Protein AF-A0A2C9LUV7-F1 (afdb_monomer_lite)

Radius of gyration: 16.45 Å; chains: 1; bounding box: 41×23×49 Å

Sequence (109 aa):
MLMSPVFRVVYPRMNFSIENIRRFINAIFVIAIDSGAGLQEEQDNAFSMKGQMIWIEATKLMIFIGSPRLTSLKEMKKMTVYMADIPLYDVTREMVLLYQQRNAEIDIT

Structure (mmCIF, N/CA/C/O backbone):
data_AF-A0A2C9LUV7-F1
#
_entry.id   AF-A0A2C9LUV7-F1
#
loop_
_atom_site.group_PDB
_atom_site.id
_atom_site.type_symbol
_atom_site.label_atom_id
_atom_site.label_alt_id
_atom_site.label_comp_id
_atom_site.label_asym_id
_atom_site.label_entity_id
_atom_site.label_seq_id
_atom_site.pdbx_PDB_ins_code
_atom_site.Cartn_x
_atom_site.Cartn_y
_atom_site.Cartn_z
_atom_site.occupancy
_atom_site.B_iso_or_equiv
_atom_site.auth_seq_id
_atom_site.auth_comp_id
_atom_site.auth_asym_id
_atom_site.auth_atom_id
_atom_site.pdbx_PDB_model_num
ATOM 1 N N . MET A 1 1 ? -3.864 -8.304 17.533 1.00 39.78 1 MET A N 1
ATOM 2 C CA . MET A 1 1 ? -2.541 -8.786 17.086 1.00 39.78 1 MET A CA 1
ATOM 3 C C . MET A 1 1 ? -2.270 -8.119 15.746 1.00 39.78 1 MET A C 1
ATOM 5 O O . MET A 1 1 ? -2.875 -8.501 14.755 1.00 39.78 1 MET A O 1
ATOM 9 N N . LEU A 1 2 ? -1.535 -7.005 15.741 1.00 48.47 2 LEU A N 1
ATOM 10 C CA . LEU A 1 2 ? -1.211 -6.298 14.498 1.00 48.47 2 LEU A CA 1
ATOM 11 C C . LEU A 1 2 ? -0.135 -7.093 13.755 1.00 48.47 2 LEU A C 1
ATOM 13 O O . LEU A 1 2 ? 0.748 -7.663 14.387 1.00 48.47 2 LEU A O 1
ATOM 17 N N . MET A 1 3 ? -0.238 -7.136 12.429 1.00 58.31 3 MET A N 1
ATOM 18 C CA . MET A 1 3 ? 0.650 -7.821 11.480 1.00 58.31 3 MET A CA 1
ATOM 19 C C . MET A 1 3 ? 2.068 -7.200 11.426 1.00 58.31 3 MET A C 1
ATOM 21 O O . MET A 1 3 ? 2.611 -6.947 10.355 1.00 58.31 3 MET A O 1
ATOM 25 N N . SER A 1 4 ? 2.668 -6.898 12.580 1.00 59.62 4 SER A N 1
ATOM 26 C CA . SER A 1 4 ? 3.939 -6.182 12.697 1.00 59.62 4 SER A CA 1
ATOM 27 C C . SER A 1 4 ? 5.197 -6.935 12.246 1.00 59.62 4 SER A C 1
ATOM 29 O O . SER A 1 4 ? 6.149 -6.236 11.918 1.00 59.62 4 SER A O 1
ATOM 31 N N . PRO A 1 5 ? 5.286 -8.285 12.215 1.00 67.50 5 PRO A N 1
ATOM 32 C CA . PRO A 1 5 ? 6.534 -8.916 11.787 1.00 67.50 5 PRO A CA 1
ATOM 33 C C . PRO A 1 5 ? 6.727 -8.892 10.266 1.00 67.50 5 PRO A C 1
ATOM 35 O O . PRO A 1 5 ? 7.826 -9.164 9.808 1.00 67.50 5 PRO A O 1
ATOM 38 N N . VAL A 1 6 ? 5.677 -8.591 9.491 1.00 76.88 6 VAL A N 1
ATOM 39 C CA . VAL A 1 6 ? 5.703 -8.685 8.020 1.00 76.88 6 VAL A CA 1
ATOM 40 C C . VAL A 1 6 ? 5.489 -7.330 7.350 1.00 76.88 6 VAL A C 1
ATOM 42 O O . VAL A 1 6 ? 6.031 -7.092 6.278 1.00 76.88 6 VAL A O 1
ATOM 45 N N . PHE A 1 7 ? 4.721 -6.417 7.954 1.00 83.38 7 PHE A N 1
ATOM 46 C CA . PHE A 1 7 ? 4.379 -5.142 7.324 1.00 83.38 7 PHE A CA 1
ATOM 47 C C . PHE A 1 7 ? 4.914 -3.949 8.106 1.00 83.38 7 PHE A C 1
ATOM 49 O O . PHE A 1 7 ? 4.744 -3.842 9.323 1.00 83.38 7 PHE A O 1
ATOM 56 N N . ARG A 1 8 ? 5.485 -2.995 7.371 1.00 86.50 8 ARG A N 1
ATOM 57 C CA . ARG A 1 8 ? 5.996 -1.728 7.893 1.00 86.50 8 ARG A CA 1
ATOM 58 C C . ARG A 1 8 ? 5.355 -0.559 7.159 1.00 86.50 8 ARG A C 1
ATOM 60 O O . ARG A 1 8 ? 5.416 -0.473 5.937 1.00 86.50 8 ARG A O 1
ATOM 67 N N . VAL A 1 9 ? 4.787 0.387 7.902 1.00 88.50 9 VAL A N 1
ATOM 68 C CA . VAL A 1 9 ? 4.286 1.642 7.322 1.00 88.50 9 VAL A CA 1
ATOM 69 C C . VAL A 1 9 ? 5.471 2.565 7.035 1.00 88.50 9 VAL A C 1
ATOM 71 O O . VAL A 1 9 ? 6.187 2.974 7.946 1.00 88.50 9 VAL A O 1
ATOM 74 N N . VAL A 1 10 ? 5.689 2.878 5.759 1.00 89.44 10 VAL A N 1
ATOM 75 C CA . VAL A 1 10 ? 6.732 3.803 5.285 1.00 89.44 10 VAL A CA 1
ATOM 76 C C . VAL A 1 10 ? 6.222 5.243 5.314 1.00 89.44 10 VAL A C 1
ATOM 78 O O . VAL A 1 10 ? 6.962 6.165 5.666 1.00 89.44 10 VAL A O 1
ATOM 81 N N . TYR A 1 11 ? 4.950 5.438 4.960 1.00 91.00 11 TYR A N 1
ATOM 82 C CA . TYR A 1 11 ? 4.287 6.737 4.966 1.00 91.00 11 TYR A CA 1
ATOM 83 C C . TYR A 1 11 ? 2.796 6.585 5.316 1.00 91.00 11 TYR A C 1
ATOM 85 O O . TYR A 1 11 ? 2.182 5.628 4.839 1.00 91.00 11 TYR A O 1
ATOM 93 N N . PRO A 1 12 ? 2.198 7.510 6.091 1.00 90.19 12 PRO A N 1
ATOM 94 C CA . PRO A 1 12 ? 2.860 8.565 6.866 1.00 90.19 12 PRO A CA 1
ATOM 95 C C . PRO A 1 12 ? 3.773 7.976 7.955 1.00 90.19 12 PRO A C 1
ATOM 97 O O . PRO A 1 12 ? 3.603 6.831 8.363 1.00 90.19 12 PRO A O 1
ATOM 100 N N . ARG A 1 13 ? 4.794 8.723 8.401 1.00 87.94 13 ARG A N 1
ATOM 101 C CA . ARG A 1 13 ? 5.731 8.231 9.429 1.00 87.94 13 ARG A CA 1
ATOM 102 C C . ARG A 1 13 ? 5.033 8.197 10.787 1.00 87.94 13 ARG A C 1
ATOM 104 O O . ARG A 1 13 ? 4.804 9.238 11.394 1.00 87.94 13 ARG A O 1
ATOM 111 N N . MET A 1 14 ? 4.684 6.999 11.240 1.00 86.88 14 MET A N 1
ATOM 112 C CA . MET A 1 14 ? 3.901 6.770 12.452 1.00 86.88 14 MET A CA 1
ATOM 113 C C . MET A 1 14 ? 4.157 5.369 13.006 1.00 86.88 14 MET A C 1
ATOM 115 O O . MET A 1 14 ? 4.533 4.456 12.272 1.00 86.88 14 MET A O 1
ATOM 119 N N . ASN A 1 15 ? 3.860 5.173 14.288 1.00 86.19 15 ASN A N 1
ATOM 120 C CA . ASN A 1 15 ? 3.840 3.834 14.865 1.00 86.19 15 ASN A CA 1
ATOM 121 C C . ASN A 1 15 ? 2.620 3.071 14.340 1.00 86.19 15 ASN A C 1
ATOM 123 O O . ASN A 1 15 ? 1.507 3.613 14.332 1.00 86.19 15 ASN A O 1
ATOM 127 N N . PHE A 1 16 ? 2.824 1.814 13.941 1.00 83.88 16 PHE A N 1
ATOM 128 C CA . PHE A 1 16 ? 1.774 0.951 13.407 1.00 83.88 16 PHE A CA 1
ATOM 129 C C . PHE A 1 16 ? 0.798 0.535 14.520 1.00 83.88 16 PHE A C 1
ATOM 131 O O . PHE A 1 16 ? 0.987 -0.482 15.179 1.00 83.88 16 PHE A O 1
ATOM 138 N N . SER A 1 17 ? -0.225 1.364 14.750 1.00 88.56 17 SER A N 1
ATOM 139 C CA . SER A 1 17 ? -1.333 1.125 15.683 1.00 88.56 17 SER A CA 1
ATOM 140 C C . SER A 1 17 ? -2.648 1.576 15.064 1.00 88.56 17 SER A C 1
ATOM 142 O O . SER A 1 17 ? -2.669 2.562 14.324 1.00 88.56 17 SER A O 1
ATOM 144 N N . ILE A 1 18 ? -3.751 0.900 15.388 1.00 89.00 18 ILE A N 1
ATOM 145 C CA . ILE A 1 18 ? -5.078 1.189 14.818 1.00 89.00 18 ILE A CA 1
ATOM 146 C C . ILE A 1 18 ? -5.498 2.630 15.127 1.00 89.00 18 ILE A C 1
ATOM 148 O O . ILE A 1 18 ? -5.985 3.336 14.247 1.00 89.00 18 ILE A O 1
ATOM 152 N N . GLU A 1 19 ? -5.256 3.101 16.348 1.00 90.62 19 GLU A N 1
ATOM 153 C CA . GLU A 1 19 ? -5.592 4.455 16.797 1.00 90.62 19 GLU A CA 1
ATOM 154 C C . GLU A 1 19 ? -4.849 5.505 15.976 1.00 90.62 19 GLU A C 1
ATOM 156 O O . GLU A 1 19 ? -5.436 6.498 15.547 1.00 90.62 19 GLU A O 1
ATOM 161 N N . ASN A 1 20 ? -3.564 5.264 15.711 1.00 90.69 20 ASN A N 1
ATOM 162 C CA . ASN A 1 20 ? -2.771 6.161 14.887 1.00 90.69 20 ASN A CA 1
ATOM 163 C C . ASN A 1 20 ? -3.271 6.117 13.437 1.00 90.69 20 ASN A C 1
ATOM 165 O O . ASN A 1 20 ? -3.423 7.171 12.830 1.00 90.69 20 ASN A O 1
ATOM 169 N N . ILE A 1 21 ? -3.569 4.936 12.880 1.00 91.19 21 ILE A N 1
ATOM 170 C CA . ILE A 1 21 ? -4.057 4.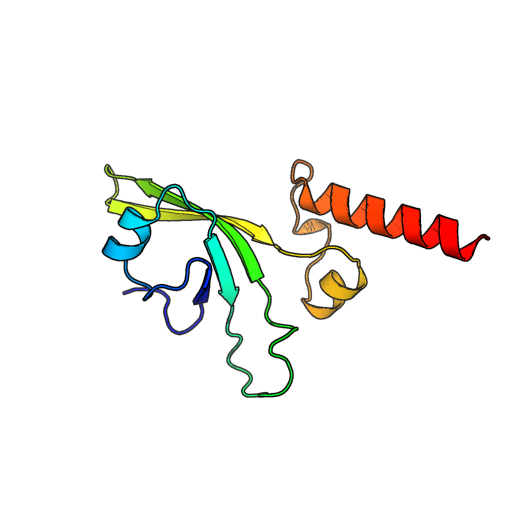820 11.493 1.00 91.19 21 ILE A CA 1
ATOM 171 C C . ILE A 1 21 ? -5.367 5.594 11.333 1.00 91.19 21 ILE A C 1
ATOM 173 O O . ILE A 1 21 ? -5.530 6.324 10.361 1.00 91.19 21 ILE A O 1
ATOM 177 N N . ARG A 1 22 ? -6.261 5.527 12.328 1.00 91.38 22 ARG A N 1
ATOM 178 C CA . ARG A 1 22 ? -7.508 6.308 12.345 1.00 91.38 22 ARG A CA 1
ATOM 179 C C . ARG A 1 22 ? -7.265 7.818 12.341 1.00 91.38 22 ARG A C 1
ATOM 181 O O . ARG A 1 22 ? -8.010 8.535 11.682 1.00 91.38 22 ARG A O 1
ATOM 188 N N . ARG A 1 23 ? -6.222 8.314 13.021 1.00 93.25 23 ARG A N 1
ATOM 189 C CA . ARG A 1 23 ? -5.847 9.744 12.970 1.00 93.25 23 ARG A CA 1
ATOM 190 C C . ARG A 1 23 ? -5.396 10.179 11.574 1.00 93.25 23 ARG A C 1
ATOM 192 O O . ARG A 1 23 ? -5.624 11.321 11.197 1.00 93.25 23 ARG A O 1
ATOM 199 N N . PHE A 1 24 ? -4.798 9.268 10.810 1.00 92.69 24 PHE A N 1
ATOM 200 C CA . PHE A 1 24 ? -4.316 9.505 9.449 1.00 92.69 24 PHE A CA 1
ATOM 201 C C . PHE A 1 24 ? -5.224 8.892 8.370 1.00 92.69 24 PHE A C 1
ATOM 203 O O . PHE A 1 24 ? -4.765 8.675 7.257 1.00 92.69 24 PHE A O 1
ATOM 210 N N . ILE A 1 25 ? -6.506 8.626 8.648 1.00 92.19 25 ILE A N 1
ATOM 211 C CA . ILE A 1 25 ? -7.386 7.873 7.729 1.00 92.19 25 ILE A CA 1
ATOM 212 C C . ILE A 1 25 ? -7.546 8.524 6.340 1.00 92.19 25 ILE A C 1
ATOM 214 O O . ILE A 1 25 ? -7.729 7.840 5.336 1.00 92.19 25 ILE A O 1
ATOM 218 N N . ASN A 1 26 ? -7.420 9.852 6.276 1.00 92.06 26 ASN A N 1
ATOM 219 C CA . ASN A 1 26 ? -7.501 10.628 5.035 1.00 92.06 26 ASN A CA 1
ATOM 220 C C . ASN A 1 26 ? -6.155 10.741 4.299 1.00 92.06 26 ASN A C 1
ATOM 222 O O . ASN A 1 26 ? -6.088 11.350 3.234 1.00 92.06 26 ASN A O 1
ATOM 226 N N . ALA A 1 27 ? -5.074 10.201 4.865 1.00 93.38 27 ALA A N 1
ATOM 227 C CA . ALA A 1 27 ? -3.773 10.165 4.219 1.00 93.38 27 ALA A CA 1
ATOM 228 C C . ALA A 1 27 ? -3.658 8.947 3.295 1.00 93.38 27 ALA A C 1
ATOM 230 O O . ALA A 1 27 ? -4.276 7.903 3.502 1.00 93.38 27 ALA A O 1
ATOM 231 N N . ILE A 1 28 ? -2.799 9.074 2.288 1.00 93.38 28 ILE A N 1
ATOM 232 C CA . ILE A 1 28 ? -2.329 7.927 1.515 1.00 93.38 28 ILE A CA 1
ATOM 233 C C . ILE A 1 28 ? -1.329 7.161 2.376 1.00 93.38 28 ILE A C 1
ATOM 235 O O . ILE A 1 28 ? -0.434 7.761 2.970 1.00 93.38 28 ILE A O 1
ATOM 239 N N . PHE A 1 29 ? -1.446 5.840 2.390 1.00 94.19 29 PHE A N 1
ATOM 240 C CA . PHE A 1 29 ? -0.529 4.950 3.081 1.00 94.19 29 PHE A CA 1
ATOM 241 C C . PHE A 1 29 ? 0.400 4.262 2.088 1.00 94.19 29 PHE A C 1
ATOM 243 O O . PHE A 1 29 ? -0.024 3.799 1.027 1.00 94.19 29 PHE A O 1
ATOM 250 N N . VAL A 1 30 ? 1.674 4.173 2.456 1.00 92.81 30 VAL A N 1
ATOM 251 C CA . VAL A 1 30 ? 2.662 3.332 1.783 1.00 92.81 30 VAL A CA 1
ATOM 252 C C . VAL A 1 30 ? 3.127 2.286 2.779 1.00 92.81 30 VAL A C 1
ATOM 254 O O . VAL A 1 30 ? 3.703 2.628 3.813 1.00 92.81 30 VAL A O 1
ATOM 257 N N . ILE A 1 31 ? 2.866 1.021 2.470 1.00 90.56 31 ILE A N 1
ATOM 258 C CA . ILE A 1 31 ? 3.233 -0.123 3.304 1.00 90.56 31 ILE A CA 1
ATOM 259 C C . ILE A 1 31 ? 4.301 -0.916 2.565 1.00 90.56 31 ILE A C 1
ATOM 261 O O . ILE A 1 31 ? 4.104 -1.272 1.409 1.00 90.56 31 ILE A O 1
ATOM 265 N N . ALA A 1 32 ? 5.421 -1.184 3.223 1.00 88.31 32 ALA A N 1
ATOM 266 C CA . ALA A 1 32 ? 6.439 -2.107 2.747 1.00 88.31 32 ALA A CA 1
ATOM 267 C C . ALA A 1 32 ? 6.256 -3.472 3.413 1.00 88.31 32 ALA A C 1
ATOM 269 O O . ALA A 1 32 ? 5.886 -3.546 4.590 1.00 88.31 32 ALA A O 1
ATOM 270 N N . ILE A 1 33 ? 6.540 -4.531 2.664 1.00 84.25 33 ILE A N 1
A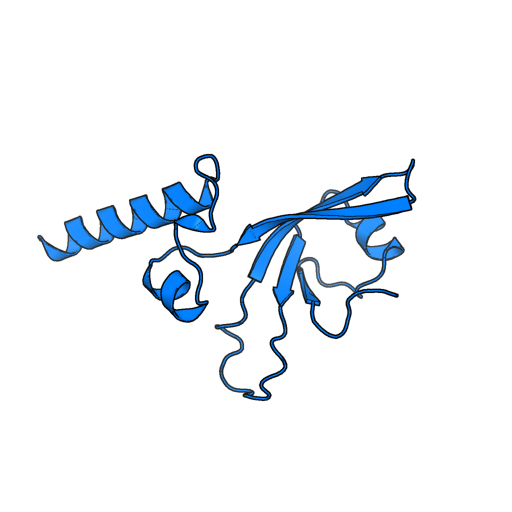TOM 271 C CA . ILE A 1 33 ? 6.613 -5.893 3.185 1.00 84.25 33 ILE A CA 1
ATOM 272 C C . ILE A 1 33 ? 8.070 -6.180 3.532 1.00 84.25 33 ILE A C 1
ATOM 274 O O . ILE A 1 33 ? 8.940 -6.133 2.662 1.00 84.25 33 ILE A O 1
ATOM 278 N N . ASP A 1 34 ? 8.329 -6.450 4.807 1.00 74.06 34 ASP A N 1
ATOM 279 C CA . ASP A 1 34 ? 9.625 -6.921 5.273 1.00 74.06 34 ASP A CA 1
ATOM 280 C C . ASP A 1 34 ? 9.684 -8.430 5.030 1.00 74.06 34 ASP A C 1
ATOM 282 O O . ASP A 1 34 ? 9.101 -9.242 5.753 1.00 74.06 34 ASP A O 1
ATOM 286 N N . SER A 1 35 ? 10.305 -8.809 3.919 1.00 62.03 35 SER A N 1
ATOM 287 C CA . SER A 1 35 ? 10.613 -10.210 3.662 1.00 62.03 35 SER A CA 1
ATOM 288 C C . SER A 1 35 ? 11.814 -10.526 4.537 1.00 62.03 35 SER A C 1
ATOM 290 O O . SER A 1 35 ? 12.896 -10.041 4.236 1.00 62.03 35 SER A O 1
ATOM 292 N N . GLY A 1 36 ? 11.631 -11.292 5.617 1.00 53.84 36 GLY A N 1
ATOM 293 C CA . GLY A 1 36 ? 12.639 -11.587 6.653 1.00 53.84 36 GLY A CA 1
ATOM 294 C C . GLY A 1 36 ? 13.950 -12.266 6.203 1.00 53.84 36 GLY A C 1
ATOM 295 O O . GLY A 1 36 ? 14.621 -12.903 7.012 1.00 53.84 36 GLY A O 1
ATOM 296 N N . ALA A 1 37 ? 14.334 -12.157 4.933 1.00 48.38 37 ALA A N 1
ATOM 297 C CA . ALA A 1 37 ? 15.678 -12.394 4.446 1.00 48.38 37 ALA A CA 1
ATOM 298 C C . ALA A 1 37 ? 16.573 -11.221 4.879 1.00 48.38 37 ALA A C 1
ATOM 300 O O . ALA A 1 37 ? 16.525 -10.137 4.305 1.00 48.38 37 ALA A O 1
ATOM 301 N N . GLY A 1 38 ? 17.376 -11.441 5.923 1.00 44.22 38 GLY A N 1
ATOM 302 C CA . GLY A 1 38 ? 18.314 -10.474 6.499 1.00 44.22 38 GLY A CA 1
ATOM 303 C C . GLY A 1 38 ? 19.467 -10.070 5.574 1.00 44.22 38 GLY A C 1
ATOM 304 O O . GLY A 1 38 ? 20.626 -10.308 5.898 1.00 44.22 38 GLY A O 1
ATOM 305 N N . LEU A 1 39 ? 19.166 -9.432 4.445 1.00 44.06 39 LEU A N 1
ATOM 306 C CA . LEU A 1 39 ? 20.146 -8.804 3.568 1.00 44.06 39 LEU A CA 1
ATOM 307 C C . LEU A 1 39 ? 19.947 -7.289 3.643 1.00 44.06 39 LEU A C 1
ATOM 309 O O . LEU A 1 39 ? 19.063 -6.713 3.014 1.00 44.06 39 LEU A O 1
ATOM 313 N N . GLN A 1 40 ? 20.789 -6.650 4.457 1.00 44.25 40 GLN A N 1
ATOM 314 C CA . GLN A 1 40 ? 20.829 -5.205 4.716 1.00 44.25 40 GLN A CA 1
ATOM 315 C C . GLN A 1 40 ? 21.063 -4.334 3.462 1.00 44.25 40 GLN A C 1
ATOM 317 O O . GLN A 1 40 ? 21.021 -3.112 3.568 1.00 44.25 40 GLN A O 1
AT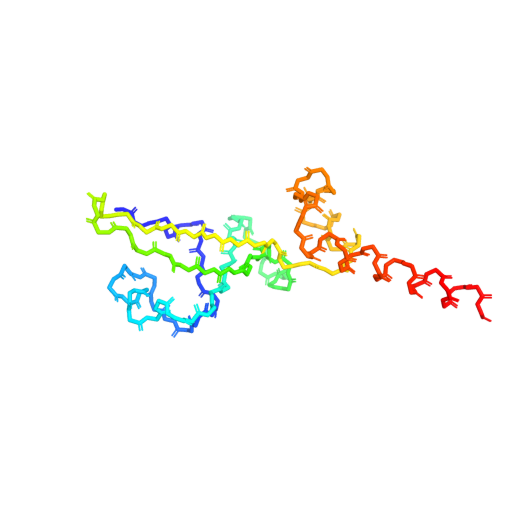OM 322 N N . GLU A 1 41 ? 21.275 -4.920 2.282 1.00 42.78 41 GLU A N 1
ATOM 323 C CA . GLU A 1 41 ? 21.706 -4.197 1.079 1.00 42.78 41 GLU A CA 1
ATOM 324 C C . GLU A 1 41 ? 20.573 -3.805 0.114 1.00 42.78 41 GLU A C 1
ATOM 326 O O . GLU A 1 41 ? 20.794 -2.998 -0.783 1.00 42.78 41 GLU A O 1
ATOM 331 N N . GLU A 1 42 ? 19.338 -4.283 0.301 1.00 50.00 42 GLU A N 1
ATOM 332 C CA . GLU A 1 42 ? 18.253 -4.070 -0.673 1.00 50.00 42 GLU A CA 1
ATOM 333 C C . GLU A 1 42 ? 17.057 -3.267 -0.131 1.00 50.00 42 GLU A C 1
ATOM 335 O O . GLU A 1 42 ? 15.893 -3.562 -0.402 1.00 50.00 42 GLU A O 1
ATOM 340 N N . GLN A 1 43 ? 17.316 -2.193 0.615 1.00 49.69 43 GLN A N 1
ATOM 341 C CA . GLN A 1 43 ? 16.247 -1.317 1.120 1.00 49.69 43 GLN A CA 1
ATOM 342 C C . GLN A 1 43 ? 15.447 -0.626 -0.010 1.00 49.69 43 GLN A C 1
ATOM 344 O O . GLN A 1 43 ? 14.266 -0.330 0.167 1.00 49.69 43 GLN A O 1
ATOM 349 N N . ASP A 1 44 ? 16.057 -0.466 -1.190 1.00 51.84 44 ASP A N 1
ATOM 350 C CA . ASP A 1 44 ? 15.409 0.008 -2.426 1.00 51.84 44 ASP A CA 1
ATOM 351 C C . ASP A 1 44 ? 14.545 -1.055 -3.122 1.00 51.84 44 ASP A C 1
ATOM 353 O O . ASP A 1 44 ? 13.896 -0.776 -4.130 1.00 51.84 44 ASP A O 1
ATOM 357 N N . ASN A 1 45 ? 14.528 -2.282 -2.599 1.00 56.16 45 ASN A N 1
ATOM 358 C CA . ASN A 1 45 ? 13.904 -3.425 -3.248 1.00 56.16 45 ASN A CA 1
ATOM 359 C C . ASN A 1 45 ? 12.739 -4.048 -2.488 1.00 56.16 45 ASN A C 1
ATOM 361 O O . ASN A 1 45 ? 12.151 -5.031 -2.941 1.00 56.16 45 ASN A O 1
ATOM 365 N N . ALA A 1 46 ? 12.403 -3.485 -1.331 1.00 69.31 46 ALA A N 1
ATOM 366 C CA . ALA A 1 46 ? 11.264 -3.941 -0.563 1.00 69.31 46 ALA A CA 1
ATOM 367 C C . ALA A 1 46 ? 9.983 -3.709 -1.373 1.00 69.31 46 ALA A C 1
ATOM 369 O O . ALA A 1 46 ? 9.663 -2.577 -1.756 1.00 69.31 46 ALA A O 1
ATOM 370 N N . PHE A 1 47 ? 9.237 -4.788 -1.619 1.00 84.00 47 PHE A N 1
ATOM 371 C CA . PHE A 1 47 ? 7.913 -4.693 -2.214 1.00 84.00 47 PHE A CA 1
ATOM 372 C C . PHE A 1 47 ? 7.065 -3.747 -1.362 1.00 84.00 47 PHE A C 1
ATOM 374 O O . PHE A 1 47 ? 6.918 -3.927 -0.148 1.00 84.00 47 PHE A O 1
ATOM 381 N N . SER A 1 48 ? 6.543 -2.703 -1.999 1.00 89.12 48 SER A N 1
ATOM 382 C CA . SER A 1 48 ? 5.724 -1.702 -1.333 1.00 89.12 48 SER A CA 1
ATOM 383 C C . SER A 1 48 ? 4.410 -1.517 -2.062 1.00 89.12 48 SER A C 1
ATOM 385 O O . SER A 1 48 ? 4.330 -1.618 -3.284 1.00 89.12 48 SER A O 1
ATOM 387 N N . MET A 1 49 ? 3.368 -1.239 -1.296 1.00 90.69 49 MET A N 1
ATOM 388 C CA . MET A 1 49 ? 2.029 -0.981 -1.792 1.00 90.69 49 MET A CA 1
ATOM 389 C C . MET A 1 49 ? 1.619 0.425 -1.396 1.00 90.69 49 MET A C 1
ATOM 391 O O . MET A 1 49 ? 1.847 0.855 -0.262 1.00 90.69 49 MET A O 1
ATOM 395 N N . LYS A 1 50 ? 0.998 1.136 -2.332 1.00 92.81 50 LYS A N 1
ATOM 396 C CA . LYS A 1 50 ? 0.406 2.451 -2.106 1.00 92.81 50 LYS A CA 1
ATOM 397 C C . LYS A 1 50 ? -1.106 2.295 -2.101 1.00 92.81 50 LYS A C 1
ATOM 399 O O . LYS A 1 50 ? -1.675 1.736 -3.031 1.00 92.81 50 LYS A O 1
ATOM 404 N N . GLY A 1 51 ? -1.757 2.813 -1.073 1.00 94.25 51 GLY A N 1
ATOM 405 C CA . GLY A 1 51 ? -3.193 2.650 -0.922 1.00 94.25 51 GLY A CA 1
ATOM 406 C C . GLY A 1 51 ? -3.783 3.524 0.163 1.00 94.25 51 GLY A C 1
ATOM 407 O O . GLY A 1 51 ? -3.158 4.477 0.632 1.00 94.25 51 GLY A O 1
ATOM 408 N N . GLN A 1 52 ? -4.993 3.177 0.568 1.00 94.94 52 GLN A N 1
ATOM 409 C CA . GLN A 1 52 ? -5.731 3.855 1.614 1.00 94.94 52 GLN A CA 1
ATOM 410 C C . GLN A 1 52 ? -6.169 2.856 2.683 1.00 94.94 52 GLN A C 1
ATOM 412 O O . GLN A 1 52 ? -6.466 1.693 2.404 1.00 94.94 52 GLN A O 1
ATOM 417 N N . MET A 1 53 ? -6.191 3.333 3.923 1.00 94.44 53 MET A N 1
ATOM 418 C CA . MET A 1 53 ? -6.747 2.610 5.057 1.00 94.44 53 MET A CA 1
ATOM 419 C C . MET A 1 53 ? -8.213 2.997 5.227 1.00 94.44 53 MET A C 1
ATOM 421 O O . MET A 1 53 ? -8.560 4.173 5.143 1.00 94.44 53 MET A O 1
ATOM 425 N N . ILE A 1 54 ? -9.068 2.016 5.488 1.00 94.00 54 ILE A N 1
ATOM 426 C CA . ILE A 1 54 ? -10.503 2.191 5.688 1.00 94.00 54 ILE A CA 1
ATOM 427 C C . ILE A 1 54 ? -10.883 1.521 7.001 1.00 94.00 54 ILE A C 1
ATOM 429 O O . ILE A 1 54 ? -10.627 0.335 7.214 1.00 94.00 54 ILE A O 1
ATOM 433 N N . TRP A 1 55 ? -11.516 2.288 7.881 1.00 93.25 55 TRP A N 1
ATOM 434 C CA . TRP A 1 55 ? -12.035 1.788 9.145 1.00 93.25 55 TRP A CA 1
ATOM 435 C C . TRP A 1 55 ? -13.514 1.436 9.008 1.00 93.25 55 TRP A C 1
ATOM 437 O O . TRP A 1 55 ? -14.329 2.297 8.673 1.00 93.25 55 TRP A O 1
ATOM 447 N N . ILE A 1 56 ? -13.867 0.185 9.302 1.00 93.56 56 ILE A N 1
ATOM 448 C CA . ILE A 1 56 ? -15.254 -0.284 9.271 1.00 93.56 56 ILE A CA 1
ATOM 449 C C . ILE A 1 56 ? -15.766 -0.402 10.706 1.00 93.56 56 ILE A C 1
ATOM 451 O O . ILE A 1 56 ? -15.434 -1.345 11.424 1.00 93.56 56 ILE A O 1
ATOM 455 N N . GLU A 1 57 ? -16.616 0.541 11.125 1.00 90.75 57 GLU A N 1
ATOM 456 C CA . GLU A 1 57 ? -17.164 0.575 12.491 1.00 90.75 57 GLU A CA 1
ATOM 457 C C . GLU A 1 57 ? -17.999 -0.666 12.840 1.00 90.75 57 GLU A C 1
ATOM 459 O O . GLU A 1 57 ? -17.966 -1.117 13.985 1.00 90.75 57 GLU A O 1
ATOM 464 N N . ALA A 1 58 ? -18.710 -1.238 11.861 1.00 92.88 58 ALA A N 1
ATOM 465 C CA . ALA A 1 58 ? -19.593 -2.389 12.062 1.00 92.88 58 ALA A CA 1
ATOM 466 C C . ALA A 1 58 ? -18.836 -3.665 12.467 1.00 92.88 58 ALA A C 1
ATOM 468 O O . ALA A 1 58 ? -19.314 -4.429 13.298 1.00 92.88 58 ALA A O 1
ATOM 469 N N . THR A 1 59 ? -17.648 -3.884 11.899 1.00 92.75 59 THR A N 1
ATOM 470 C CA . THR A 1 59 ? -16.824 -5.077 12.151 1.00 92.75 59 THR A CA 1
ATOM 471 C C . THR A 1 59 ? -15.609 -4.786 13.028 1.00 92.75 59 THR A C 1
ATOM 473 O O . THR A 1 59 ? -14.919 -5.717 13.432 1.00 92.75 59 THR A O 1
ATOM 476 N N . LYS A 1 60 ? -15.343 -3.508 13.341 1.00 90.06 60 LYS A N 1
ATOM 477 C CA . LYS A 1 60 ? -14.141 -3.039 14.053 1.00 90.06 60 LYS A CA 1
ATOM 478 C C . LYS A 1 60 ? -12.843 -3.496 13.375 1.00 90.06 60 LYS A C 1
ATOM 480 O O . LYS A 1 60 ? -11.848 -3.779 14.042 1.00 90.06 60 LYS A O 1
ATOM 485 N N . LEU A 1 61 ? -12.859 -3.556 12.042 1.00 90.25 61 LEU A N 1
ATOM 486 C CA . LEU A 1 61 ? -11.721 -3.958 11.221 1.00 90.25 61 LEU A CA 1
ATOM 487 C C . LEU A 1 61 ? -11.131 -2.764 10.470 1.00 90.25 61 LEU A C 1
ATOM 489 O O . LEU A 1 61 ? -11.842 -1.859 10.030 1.00 90.25 61 LEU A O 1
ATOM 493 N N . MET A 1 62 ? -9.810 -2.808 10.302 1.00 90.31 62 MET A N 1
ATOM 494 C CA . MET A 1 62 ? -9.072 -1.920 9.414 1.00 90.31 62 MET A CA 1
ATOM 495 C C . MET A 1 62 ? -8.770 -2.671 8.119 1.00 90.31 62 MET A C 1
ATOM 497 O O . MET A 1 62 ? -8.154 -3.736 8.161 1.00 90.31 62 MET A O 1
ATOM 501 N N . ILE A 1 63 ? -9.190 -2.115 6.987 1.00 92.75 63 ILE A N 1
ATOM 502 C CA . ILE A 1 63 ? -8.909 -2.655 5.658 1.00 92.75 63 ILE A CA 1
ATOM 503 C C . ILE A 1 63 ? -7.916 -1.735 4.961 1.00 92.75 63 ILE A C 1
ATOM 505 O O . ILE A 1 63 ? -8.097 -0.522 4.943 1.00 92.75 63 ILE A O 1
ATOM 509 N N . PHE A 1 64 ? -6.884 -2.319 4.365 1.00 92.44 64 PHE A N 1
ATOM 510 C CA . PHE A 1 64 ? -6.011 -1.620 3.435 1.00 92.44 64 PHE A CA 1
ATOM 511 C C . PHE A 1 64 ? -6.411 -1.989 2.007 1.00 92.44 64 PHE A C 1
ATOM 513 O O . PHE A 1 64 ? -6.460 -3.171 1.671 1.00 92.44 64 PHE A O 1
ATOM 520 N N . ILE A 1 65 ? -6.687 -0.985 1.178 1.00 92.62 65 ILE A N 1
ATOM 521 C CA . ILE A 1 65 ? -6.934 -1.158 -0.256 1.00 92.62 65 ILE A CA 1
ATOM 522 C C . ILE A 1 65 ? -5.867 -0.367 -0.994 1.00 92.62 65 ILE A C 1
ATOM 524 O O . ILE A 1 65 ? -5.743 0.842 -0.799 1.00 92.62 65 ILE A O 1
ATOM 528 N N . GLY A 1 66 ? -5.088 -1.036 -1.832 1.00 91.56 66 GLY A N 1
ATOM 529 C CA . GLY A 1 66 ? -4.003 -0.392 -2.550 1.00 91.56 66 GLY A CA 1
ATOM 530 C C . GLY A 1 66 ? -3.444 -1.243 -3.670 1.00 91.56 66 GLY A C 1
ATOM 531 O O . GLY A 1 66 ? -3.747 -2.430 -3.782 1.00 91.56 66 GLY A O 1
ATOM 532 N N . SER A 1 67 ? -2.584 -0.605 -4.447 1.00 90.94 67 SER A N 1
ATOM 533 C CA . SER A 1 67 ? -1.916 -1.175 -5.608 1.00 90.94 67 SER A CA 1
ATOM 534 C C . SER A 1 67 ? -0.413 -1.259 -5.337 1.00 90.94 67 SER A C 1
ATOM 536 O O . SER A 1 67 ? 0.132 -0.448 -4.569 1.00 90.94 67 SER A O 1
ATOM 538 N N . PRO A 1 68 ? 0.290 -2.241 -5.921 1.00 90.56 68 PRO A N 1
ATOM 539 C CA . PRO A 1 68 ? 1.734 -2.331 -5.784 1.00 90.56 68 PRO A CA 1
ATOM 540 C C . PRO A 1 68 ? 2.401 -1.089 -6.385 1.00 90.56 68 PRO A C 1
ATOM 542 O O . PRO A 1 68 ? 1.991 -0.563 -7.419 1.00 90.56 68 PRO A O 1
ATOM 545 N N . ARG A 1 69 ? 3.444 -0.590 -5.728 1.00 88.19 69 ARG A N 1
ATOM 546 C CA . ARG A 1 69 ? 4.202 0.567 -6.197 1.00 88.19 69 ARG A CA 1
ATOM 547 C C . ARG A 1 69 ? 5.297 0.087 -7.143 1.00 88.19 69 ARG A C 1
ATOM 549 O O . ARG A 1 69 ? 6.401 -0.223 -6.710 1.00 88.19 69 ARG A O 1
ATOM 556 N N . LEU A 1 70 ? 4.967 0.047 -8.427 1.00 86.94 70 LEU A N 1
ATOM 557 C CA . LEU A 1 70 ? 5.868 -0.345 -9.506 1.00 86.94 70 LEU A CA 1
ATOM 558 C C . LEU A 1 70 ? 5.584 0.466 -10.772 1.00 86.94 70 LEU A C 1
ATOM 560 O O . LEU A 1 70 ? 4.480 0.974 -10.967 1.00 86.94 70 LEU A O 1
ATOM 564 N N . THR A 1 71 ? 6.607 0.619 -11.603 1.00 81.62 71 THR A N 1
ATOM 565 C CA . THR A 1 71 ? 6.580 1.451 -12.815 1.00 81.62 71 THR A CA 1
ATOM 566 C C . THR A 1 71 ? 7.158 0.748 -14.039 1.00 81.62 71 THR A C 1
ATOM 568 O O . THR A 1 71 ? 6.887 1.164 -15.160 1.00 81.62 71 THR A O 1
ATOM 571 N N . SER A 1 72 ? 7.922 -0.335 -13.859 1.00 84.19 72 SER A N 1
ATOM 572 C CA . SER A 1 72 ? 8.595 -1.030 -14.960 1.00 84.19 72 SER A CA 1
ATOM 573 C C . SER A 1 72 ? 8.480 -2.553 -14.879 1.00 84.19 72 SER A C 1
ATOM 575 O O . SER A 1 72 ? 8.384 -3.131 -13.796 1.00 84.19 72 SER A O 1
ATOM 577 N N . LEU A 1 73 ? 8.599 -3.232 -16.030 1.00 85.75 73 LEU A N 1
ATOM 578 C CA . LEU A 1 73 ? 8.693 -4.699 -16.077 1.00 85.75 73 LEU A CA 1
ATOM 579 C C . LEU A 1 73 ? 9.923 -5.233 -15.324 1.00 85.75 73 LEU A C 1
ATOM 581 O O . LEU A 1 73 ? 9.901 -6.349 -14.806 1.00 85.75 73 LEU A O 1
ATOM 585 N N . LYS A 1 74 ? 10.995 -4.435 -15.233 1.00 85.25 74 LYS A N 1
ATOM 586 C CA . LYS A 1 74 ? 12.200 -4.789 -14.477 1.00 85.25 74 LYS A CA 1
ATOM 587 C C . LYS A 1 74 ? 11.906 -4.877 -12.978 1.00 85.25 74 LYS A C 1
ATOM 589 O O . LYS A 1 74 ? 12.325 -5.841 -12.343 1.00 85.25 74 LYS A O 1
ATOM 594 N N . GLU A 1 75 ? 11.164 -3.913 -12.433 1.00 84.00 75 GLU A N 1
ATOM 595 C CA . GLU A 1 75 ? 10.712 -3.928 -11.034 1.00 84.00 75 GLU A CA 1
ATOM 596 C C . GLU A 1 75 ? 9.745 -5.082 -10.771 1.00 84.00 75 GLU A C 1
ATOM 598 O O . GLU A 1 75 ? 9.912 -5.799 -9.789 1.00 84.00 75 GLU A O 1
ATOM 603 N N . MET A 1 76 ? 8.803 -5.331 -11.686 1.00 86.31 76 MET A N 1
ATOM 604 C CA . MET A 1 76 ? 7.888 -6.477 -11.604 1.00 86.31 76 MET A CA 1
ATOM 605 C C . MET A 1 76 ? 8.641 -7.806 -11.500 1.00 86.31 76 MET A C 1
ATOM 607 O O . MET A 1 76 ? 8.382 -8.598 -10.596 1.00 86.31 76 MET A O 1
ATOM 611 N N . LYS A 1 77 ? 9.648 -8.014 -12.358 1.00 85.25 77 LYS A N 1
ATOM 612 C CA . LYS A 1 77 ? 10.507 -9.203 -12.304 1.00 85.25 77 LYS A CA 1
ATOM 613 C C . LYS A 1 77 ? 11.289 -9.288 -10.991 1.00 85.25 77 LYS A C 1
ATOM 615 O O . LYS A 1 77 ? 11.415 -10.374 -10.435 1.00 85.25 77 LYS A O 1
ATOM 620 N N . LYS A 1 78 ? 11.802 -8.157 -10.495 1.00 82.69 78 LYS A N 1
ATOM 621 C CA . LYS A 1 78 ? 12.586 -8.082 -9.251 1.00 82.69 78 LYS A CA 1
ATOM 622 C C . LYS A 1 78 ? 11.740 -8.400 -8.012 1.00 82.69 78 LYS A C 1
ATOM 624 O O . LYS A 1 78 ? 12.230 -9.050 -7.100 1.00 82.69 78 LYS A O 1
ATOM 629 N N . MET A 1 79 ? 10.471 -7.997 -8.020 1.00 79.94 79 MET A N 1
ATOM 630 C CA . MET A 1 79 ? 9.503 -8.251 -6.947 1.00 79.94 79 MET A CA 1
ATOM 631 C C . MET A 1 79 ? 8.690 -9.540 -7.147 1.00 79.94 79 MET A C 1
ATOM 633 O O . MET A 1 79 ? 7.797 -9.822 -6.353 1.00 79.94 79 MET A O 1
ATOM 637 N N . THR A 1 80 ? 8.972 -10.328 -8.192 1.00 84.31 80 THR A N 1
ATOM 638 C CA . THR A 1 80 ? 8.216 -11.544 -8.560 1.00 84.31 80 THR A CA 1
ATOM 639 C C . THR A 1 80 ? 6.705 -11.321 -8.728 1.00 84.31 80 THR A C 1
ATOM 641 O O . THR A 1 80 ? 5.904 -12.195 -8.414 1.00 84.31 80 THR A O 1
ATOM 644 N N . VAL A 1 81 ? 6.320 -10.150 -9.241 1.00 87.06 81 VAL A N 1
ATOM 645 C CA . VAL A 1 81 ? 4.928 -9.776 -9.541 1.00 87.06 81 VAL A CA 1
ATOM 646 C C . VAL A 1 81 ? 4.694 -9.872 -11.041 1.00 87.06 81 VAL A C 1
ATOM 648 O O . VAL A 1 81 ? 5.510 -9.400 -11.837 1.00 87.06 81 VAL A O 1
ATOM 651 N N . TYR A 1 82 ? 3.560 -10.429 -11.443 1.00 88.88 82 TYR A N 1
ATOM 652 C CA . TYR A 1 82 ? 3.178 -10.571 -12.841 1.00 88.88 82 TYR A CA 1
ATOM 653 C C . TYR A 1 82 ? 2.029 -9.635 -13.206 1.00 88.88 82 TYR A C 1
ATOM 655 O O . TYR A 1 82 ? 1.261 -9.177 -12.367 1.00 88.88 82 TYR A O 1
ATOM 663 N N . MET A 1 83 ? 1.863 -9.378 -14.506 1.00 87.38 83 MET A N 1
ATOM 664 C CA . MET A 1 83 ? 0.728 -8.591 -15.011 1.00 87.38 83 MET A CA 1
ATOM 665 C C . MET A 1 83 ? -0.628 -9.221 -14.687 1.00 87.38 83 MET A C 1
ATOM 667 O O . MET A 1 83 ? -1.628 -8.516 -14.620 1.00 87.38 83 MET A O 1
ATOM 671 N N . ALA A 1 84 ? -0.661 -10.543 -14.500 1.00 88.81 84 ALA A N 1
ATOM 672 C CA . ALA A 1 84 ? -1.855 -11.269 -14.088 1.00 88.81 84 ALA A CA 1
ATOM 673 C C . ALA A 1 84 ? -2.269 -10.957 -12.638 1.00 88.81 84 ALA A C 1
ATOM 675 O O . ALA A 1 84 ? -3.451 -11.059 -12.323 1.00 88.81 84 ALA A O 1
ATOM 676 N N . ASP A 1 85 ? -1.324 -10.533 -11.791 1.00 88.56 85 ASP A N 1
ATOM 677 C CA . ASP A 1 85 ? -1.580 -10.187 -10.389 1.00 88.56 85 ASP A CA 1
ATOM 678 C C . ASP A 1 85 ? -2.153 -8.767 -10.239 1.00 88.56 85 ASP A C 1
ATOM 680 O O . ASP A 1 85 ? -2.668 -8.410 -9.180 1.00 88.56 85 ASP A O 1
ATOM 684 N N . ILE A 1 86 ? -2.076 -7.948 -11.297 1.00 88.56 86 ILE A N 1
ATOM 685 C CA . ILE A 1 86 ? -2.590 -6.577 -11.319 1.00 88.56 86 ILE A CA 1
ATOM 686 C C . ILE A 1 86 ? -3.939 -6.556 -12.062 1.00 88.56 86 ILE A C 1
ATOM 688 O O . ILE A 1 86 ? -3.996 -6.906 -13.251 1.00 88.56 86 ILE A O 1
ATOM 692 N N . PRO A 1 87 ? -5.035 -6.118 -11.408 1.00 88.88 87 PRO A N 1
ATOM 693 C CA . PRO A 1 87 ? -6.348 -6.046 -12.039 1.00 88.88 87 PRO A CA 1
ATOM 694 C C . PRO A 1 87 ? -6.342 -5.218 -13.329 1.00 88.88 87 PRO A C 1
ATOM 696 O O . PRO A 1 87 ? -5.614 -4.237 -13.457 1.00 88.88 87 PRO A O 1
ATOM 699 N N . LEU A 1 88 ? -7.198 -5.589 -14.286 1.00 87.25 88 LEU A N 1
ATOM 700 C CA . LEU A 1 88 ? -7.316 -4.897 -15.579 1.00 87.25 88 LEU A CA 1
ATOM 701 C C . LEU A 1 88 ? -7.682 -3.412 -15.441 1.00 87.25 88 LEU A C 1
ATOM 703 O O . LEU A 1 88 ? -7.279 -2.608 -16.267 1.00 87.25 88 LEU A O 1
ATOM 707 N N . TYR A 1 89 ? -8.447 -3.064 -14.408 1.00 88.25 89 TYR A N 1
ATOM 708 C CA . TYR A 1 89 ? -8.910 -1.701 -14.136 1.00 88.25 89 TYR A CA 1
ATOM 709 C C . TYR A 1 89 ? -7.970 -0.909 -13.212 1.00 88.25 89 TYR A C 1
ATOM 711 O O . TYR A 1 89 ? -8.296 0.210 -12.820 1.00 88.25 89 TYR A O 1
ATOM 719 N N . ASP A 1 90 ? -6.834 -1.485 -12.816 1.00 88.94 90 ASP A N 1
ATOM 720 C CA . ASP A 1 90 ? -5.855 -0.804 -11.976 1.00 88.94 90 ASP A CA 1
ATOM 721 C C . ASP A 1 90 ? -4.945 0.094 -12.830 1.00 88.94 90 ASP A C 1
ATOM 723 O O . ASP A 1 90 ? -4.309 -0.352 -13.786 1.00 88.94 90 ASP A O 1
ATOM 727 N N . VAL A 1 91 ? -4.841 1.367 -12.450 1.00 88.62 91 VAL A N 1
ATOM 728 C CA . VAL A 1 91 ? -4.010 2.370 -13.134 1.00 88.62 91 VAL A CA 1
ATOM 729 C C . VAL A 1 91 ? -2.527 1.982 -13.135 1.00 88.62 91 VAL A C 1
ATOM 731 O O . VAL A 1 91 ? -1.801 2.342 -14.062 1.00 88.62 91 VAL A O 1
ATOM 734 N N . THR A 1 92 ? -2.053 1.221 -12.142 1.00 89.25 92 THR A N 1
ATOM 735 C CA . THR A 1 92 ? -0.665 0.738 -12.110 1.00 89.25 9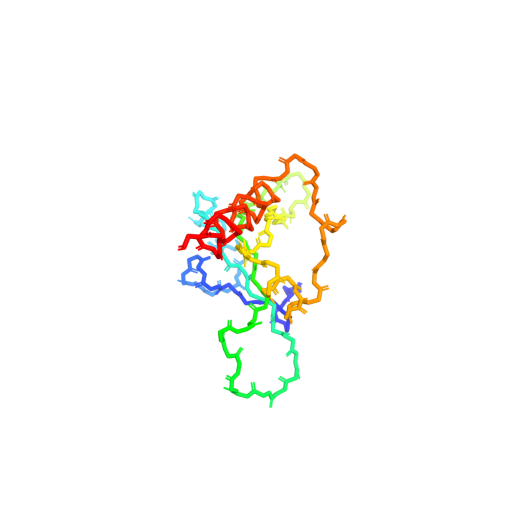2 THR A CA 1
ATOM 736 C C . THR A 1 92 ? -0.337 -0.125 -13.329 1.00 89.25 92 THR A C 1
ATOM 738 O O . THR A 1 92 ? 0.775 -0.037 -13.850 1.00 89.25 92 THR A O 1
ATOM 741 N N . ARG A 1 93 ? -1.299 -0.904 -13.839 1.00 90.25 93 ARG A N 1
ATOM 742 C CA . ARG A 1 93 ? -1.109 -1.721 -15.045 1.00 90.25 93 ARG A CA 1
ATOM 743 C C . ARG A 1 93 ? -0.850 -0.854 -16.274 1.00 90.25 93 ARG A C 1
ATOM 745 O O . ARG A 1 93 ? 0.124 -1.081 -16.990 1.00 90.25 93 ARG A O 1
ATOM 752 N N . GLU A 1 94 ? -1.680 0.169 -16.466 1.00 90.06 94 GLU A N 1
ATOM 753 C CA . GLU A 1 94 ? -1.536 1.140 -17.555 1.00 90.06 94 GLU A CA 1
ATOM 754 C C . GLU A 1 94 ? -0.209 1.901 -17.457 1.00 90.06 94 GLU A C 1
ATOM 756 O O . GLU A 1 94 ? 0.490 2.058 -18.457 1.00 90.06 94 GLU A O 1
ATOM 761 N N . MET A 1 95 ? 0.208 2.303 -16.249 1.00 90.81 95 MET A N 1
ATOM 762 C CA . MET A 1 95 ? 1.498 2.982 -16.061 1.00 90.81 95 MET A CA 1
ATOM 763 C C . MET A 1 95 ? 2.685 2.137 -16.529 1.00 90.81 95 MET A C 1
ATOM 765 O O . MET A 1 95 ? 3.590 2.669 -17.174 1.00 90.81 95 MET A O 1
ATOM 769 N N . VAL A 1 96 ? 2.698 0.835 -16.233 1.00 91.31 96 VAL A N 1
ATOM 770 C CA . VAL A 1 96 ? 3.796 -0.037 -16.673 1.00 91.31 96 VAL A CA 1
ATOM 771 C C . VAL A 1 96 ? 3.793 -0.208 -18.190 1.00 91.31 96 VAL A C 1
ATOM 773 O O . VAL A 1 96 ? 4.863 -0.185 -18.799 1.00 91.31 96 VAL A O 1
ATOM 776 N N . LEU A 1 97 ? 2.619 -0.364 -18.808 1.00 90.19 97 LEU A N 1
ATOM 777 C CA . LEU A 1 97 ? 2.501 -0.486 -20.264 1.00 90.19 97 LEU A CA 1
ATOM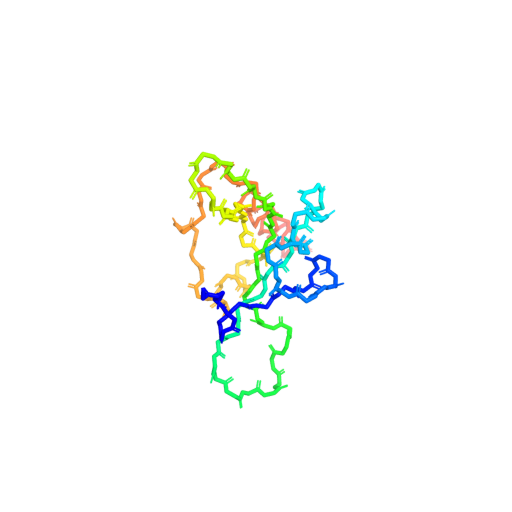 778 C C . LEU A 1 97 ? 2.990 0.784 -20.970 1.00 90.19 97 LEU A C 1
ATOM 780 O O . LEU A 1 97 ? 3.815 0.690 -21.878 1.00 90.19 97 LEU A O 1
ATOM 784 N N . LEU A 1 98 ? 2.574 1.961 -20.494 1.00 91.25 98 LEU A N 1
ATOM 785 C CA . LEU A 1 98 ? 3.043 3.253 -21.007 1.00 91.25 98 LEU A CA 1
ATOM 786 C C . LEU A 1 98 ? 4.558 3.415 -20.858 1.00 91.25 98 LEU A C 1
ATOM 788 O O . LEU A 1 98 ? 5.227 3.900 -21.769 1.00 91.25 98 LEU A O 1
ATOM 792 N N . TYR A 1 99 ? 5.121 2.983 -19.727 1.00 90.88 99 TYR A N 1
ATOM 793 C CA . TYR A 1 99 ? 6.567 3.011 -19.520 1.00 90.88 99 TYR A CA 1
ATOM 794 C C . TYR A 1 99 ? 7.308 2.112 -20.524 1.00 90.88 99 TYR A C 1
ATOM 796 O O . TYR A 1 99 ? 8.343 2.516 -21.052 1.00 90.88 99 TYR A O 1
ATOM 804 N N . GLN A 1 100 ? 6.782 0.917 -20.820 1.00 89.44 100 GLN A N 1
ATOM 805 C CA . GLN A 1 100 ? 7.371 0.028 -21.830 1.00 89.44 100 GLN A CA 1
ATOM 806 C C . GLN A 1 100 ? 7.264 0.598 -23.241 1.00 89.44 100 GLN A C 1
ATOM 808 O O . GLN A 1 100 ? 8.253 0.568 -23.969 1.00 89.44 100 GLN A O 1
ATOM 813 N N . GLN A 1 101 ? 6.106 1.151 -23.609 1.00 91.38 101 GLN A N 1
ATOM 814 C CA . GLN A 1 101 ? 5.922 1.789 -24.909 1.00 91.38 101 GLN A CA 1
ATOM 815 C C . GLN A 1 101 ? 6.924 2.932 -25.102 1.00 91.38 101 GLN A C 1
ATOM 817 O O . GLN A 1 101 ? 7.642 2.962 -26.098 1.00 91.38 101 GLN A O 1
ATOM 822 N N . ARG A 1 102 ? 7.039 3.820 -24.108 1.00 90.75 102 ARG A N 1
ATOM 823 C CA . ARG A 1 102 ? 7.987 4.938 -24.147 1.00 90.75 102 ARG A CA 1
ATOM 824 C C . ARG A 1 102 ? 9.432 4.463 -24.301 1.00 90.75 102 ARG A C 1
ATOM 826 O O . ARG A 1 102 ? 10.195 5.065 -25.044 1.00 90.75 102 ARG A O 1
ATOM 833 N N . ASN A 1 103 ? 9.824 3.409 -23.586 1.00 88.25 103 ASN A N 1
ATOM 834 C CA . ASN A 1 103 ? 11.179 2.875 -23.703 1.00 88.25 103 ASN A CA 1
ATOM 835 C C . ASN A 1 103 ? 11.435 2.273 -25.093 1.00 88.25 103 ASN A C 1
ATOM 837 O O . ASN A 1 103 ? 12.495 2.510 -25.656 1.00 88.25 103 ASN A O 1
ATOM 841 N N . ALA A 1 104 ? 10.459 1.563 -25.666 1.00 88.25 104 ALA A N 1
ATOM 842 C CA . ALA A 1 104 ? 10.578 1.020 -27.016 1.00 88.25 104 ALA A CA 1
ATOM 843 C C . ALA A 1 104 ? 10.707 2.124 -28.080 1.00 88.25 104 ALA A C 1
ATOM 845 O O . ALA A 1 104 ? 11.485 1.975 -29.012 1.00 88.25 104 ALA A O 1
ATOM 846 N N . GLU A 1 105 ? 9.989 3.242 -27.937 1.00 90.50 105 GLU A N 1
ATOM 847 C CA . GLU A 1 105 ? 10.114 4.399 -28.839 1.00 90.50 105 GLU A CA 1
ATOM 848 C C . GLU A 1 105 ? 11.507 5.051 -28.766 1.00 90.50 105 GLU A C 1
ATOM 850 O O . GLU A 1 105 ? 12.058 5.441 -29.797 1.00 90.50 105 GLU A O 1
ATOM 855 N N . ILE A 1 106 ? 12.098 5.129 -27.566 1.00 87.75 106 ILE A N 1
ATOM 856 C CA . ILE A 1 106 ? 13.462 5.643 -27.367 1.00 87.75 106 ILE A CA 1
ATOM 857 C C . ILE A 1 106 ? 14.496 4.712 -28.005 1.00 87.75 106 ILE A C 1
ATOM 859 O O . ILE A 1 106 ? 15.388 5.200 -28.683 1.00 87.75 106 ILE A O 1
ATOM 863 N N . ASP A 1 107 ? 14.368 3.394 -27.835 1.00 80.00 107 ASP A N 1
ATOM 864 C CA . ASP A 1 107 ? 15.327 2.421 -28.384 1.00 80.00 107 ASP A CA 1
ATOM 865 C C . ASP A 1 107 ? 15.324 2.363 -29.930 1.00 80.00 107 ASP A C 1
ATOM 867 O O . ASP A 1 107 ? 16.258 1.833 -30.532 1.00 80.00 107 ASP A O 1
ATOM 871 N N . ILE A 1 108 ? 14.278 2.884 -30.584 1.00 65.81 108 ILE A N 1
ATOM 872 C CA . ILE A 1 108 ? 14.145 2.947 -32.052 1.00 65.81 108 ILE A CA 1
ATOM 873 C C . ILE A 1 108 ? 14.795 4.220 -32.639 1.00 65.81 108 ILE A C 1
ATOM 875 O O . ILE A 1 108 ? 15.033 4.270 -33.849 1.00 65.81 108 ILE A O 1
ATOM 879 N N . THR A 1 109 ? 15.085 5.232 -31.811 1.00 54.34 109 THR A N 1
ATOM 880 C CA . THR A 1 109 ? 15.663 6.528 -32.226 1.00 54.34 109 THR A CA 1
ATOM 881 C C . THR A 1 109 ? 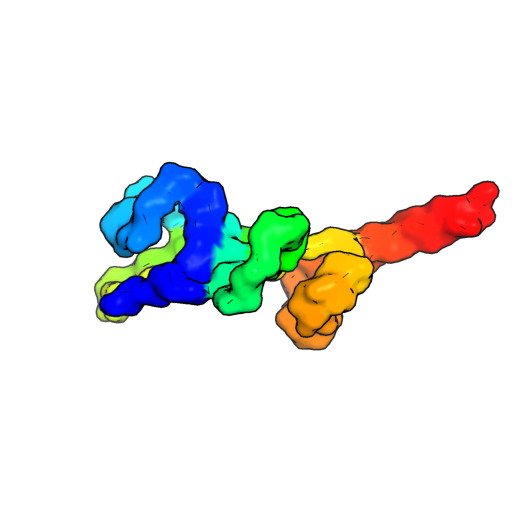17.172 6.566 -32.011 1.00 54.34 109 THR A C 1
ATOM 883 O O . THR A 1 109 ? 17.877 7.022 -32.940 1.00 54.34 109 THR A O 1
#

Foldseek 3Di:
DDPPVFKDWPPPPDDPDPVVLVVCQVPKTKIFTDPVPPDPPPPVLTWIWIFGWDQDPVVRDIDTDTDIPDQEPVSCVSNVHDLVNGDPPDVSSVNHVVSVVVVVVVVVD

pLDDT: mean 82.74, std 14.47, range [39.78, 94.94]

Secondary structure (DSSP, 8-state):
---TTTEEEEES---S-HHHHHHTTTS-EEEEE------TT-GGG--EEEEEEEEETTTTEEEEEEEE---SHHHHHHTT--GGGS-TT-HHHHHHHHHHHHHHHHHT-

Organism: Biomphalaria glabrata (NCBI:txid6526)

InterPro domains:
  IPR011645 Haem NO binding associated [PF07701] (41-108)
  IPR042463 Haem NO binding associated domain superfamily [G3DSA:3.30.450.260] (1-86)